Protein AF-A0A8T3YD99-F1 (afdb_monomer_lite)

Sequence (94 aa):
MPGHTRSRRRVACASKQQWPVVRKRYPDLLASFFGKARFHPKEYSSLTDTIIYRDTVMLFIWTAGPPLAVVIKSEDNAASYRNQFRFMWRHARK

Secondary structure (DSSP, 8-state):
---------------S-SHHHHHHH-HHHHHT------B--GGGTT--EEEEETTEEEEEETTSSSPEEEEEE-HHHHHHHHHHHHHHHHHSB-

pLDDT: mean 74.07, std 20.79, range [31.98, 96.25]

Radius of gyration: 19.12 Å; chains: 1; bounding box: 38×51×44 Å

Structure (mmCIF, N/CA/C/O backbone):
data_AF-A0A8T3YD99-F1
#
_entry.id   AF-A0A8T3YD99-F1
#
loop_
_atom_site.group_PDB
_atom_site.id
_atom_site.type_symbol
_atom_site.label_atom_id
_atom_site.label_alt_id
_atom_site.label_comp_id
_atom_site.label_asym_id
_atom_site.label_entity_id
_atom_site.label_seq_id
_atom_site.pdbx_PDB_ins_code
_atom_site.Cartn_x
_atom_site.Cartn_y
_atom_site.Cartn_z
_atom_site.occupancy
_atom_site.B_iso_or_equiv
_atom_site.auth_seq_id
_atom_site.auth_comp_id
_atom_site.auth_asym_id
_atom_site.auth_atom_id
_atom_site.pdbx_PDB_model_num
ATOM 1 N N . MET A 1 1 ? 22.230 32.485 -33.701 1.00 42.09 1 MET A N 1
ATOM 2 C CA . MET A 1 1 ? 21.204 31.596 -33.114 1.00 42.09 1 MET A CA 1
ATOM 3 C C . MET A 1 1 ? 21.724 30.156 -33.147 1.00 42.09 1 MET A C 1
ATOM 5 O O . MET A 1 1 ? 21.513 29.491 -34.154 1.00 42.09 1 MET A O 1
ATOM 9 N N . PRO A 1 2 ? 22.482 29.672 -32.145 1.00 40.00 2 PRO A N 1
ATOM 10 C CA . PRO A 1 2 ? 22.992 28.305 -32.165 1.00 40.00 2 PRO A CA 1
ATOM 11 C C . PRO A 1 2 ? 22.002 27.341 -31.499 1.00 40.00 2 PRO A C 1
ATOM 13 O O . PRO A 1 2 ? 21.560 27.553 -30.372 1.00 40.00 2 PRO A O 1
ATOM 16 N N . GLY A 1 3 ? 21.647 26.287 -32.235 1.00 43.41 3 GLY A N 1
ATOM 17 C CA . GLY A 1 3 ? 20.754 25.221 -31.799 1.00 43.41 3 GLY A CA 1
ATOM 18 C C . GLY A 1 3 ? 21.360 24.366 -30.687 1.00 43.41 3 GLY A C 1
ATOM 19 O O . GLY A 1 3 ? 22.490 23.892 -30.781 1.00 43.41 3 GLY A O 1
ATOM 20 N N . HIS A 1 4 ? 20.576 24.135 -29.636 1.00 41.53 4 HIS A N 1
ATOM 21 C CA . HIS A 1 4 ? 20.904 23.192 -28.575 1.00 41.53 4 HIS A CA 1
ATOM 22 C C . HIS A 1 4 ? 20.352 21.805 -28.907 1.00 41.53 4 HIS A C 1
ATOM 24 O O . HIS A 1 4 ? 19.222 21.454 -28.568 1.00 41.53 4 HIS A O 1
ATOM 30 N N . THR A 1 5 ? 21.182 20.977 -29.532 1.00 44.97 5 THR A N 1
ATOM 31 C CA . THR A 1 5 ? 20.962 19.535 -29.663 1.00 44.97 5 THR A CA 1
ATOM 32 C C . THR A 1 5 ? 21.168 18.882 -28.289 1.00 44.97 5 THR A C 1
ATOM 34 O O . THR A 1 5 ? 22.277 18.506 -27.908 1.00 44.97 5 THR A O 1
ATOM 37 N N . ARG A 1 6 ? 20.101 18.768 -27.485 1.00 41.72 6 ARG A N 1
ATOM 38 C CA . ARG A 1 6 ? 20.130 18.026 -26.210 1.00 41.72 6 ARG A CA 1
ATOM 39 C C . ARG A 1 6 ? 20.184 16.522 -26.490 1.00 41.72 6 ARG A C 1
ATOM 41 O O . ARG A 1 6 ? 19.168 15.852 -26.658 1.00 41.72 6 ARG A O 1
AT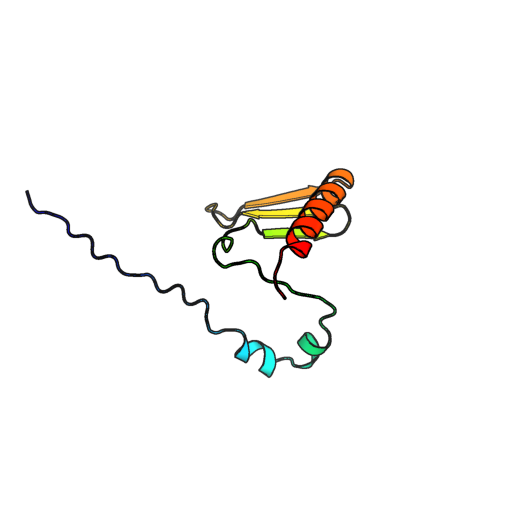OM 48 N N . SER A 1 7 ? 21.410 16.007 -26.525 1.00 39.78 7 SER A N 1
ATOM 49 C CA . SER A 1 7 ? 21.752 14.588 -26.431 1.00 39.78 7 SER A CA 1
ATOM 50 C C . SER A 1 7 ? 20.968 13.918 -25.293 1.00 39.78 7 SER A C 1
ATOM 52 O O . SER A 1 7 ? 21.163 14.217 -24.112 1.00 39.78 7 SER A O 1
ATOM 54 N N . ARG A 1 8 ? 20.049 13.014 -25.657 1.00 41.06 8 ARG A N 1
ATOM 55 C CA . ARG A 1 8 ? 19.344 12.125 -24.728 1.00 41.06 8 ARG A CA 1
ATOM 56 C C . ARG A 1 8 ? 20.341 11.109 -24.167 1.00 41.06 8 ARG A C 1
ATOM 58 O O . ARG A 1 8 ? 20.457 9.999 -24.684 1.00 41.06 8 ARG A O 1
ATOM 65 N N . ARG A 1 9 ? 21.040 11.454 -23.083 1.00 35.31 9 ARG A N 1
ATOM 66 C CA . ARG A 1 9 ? 21.684 10.435 -22.246 1.00 35.31 9 ARG A CA 1
ATOM 67 C C . ARG A 1 9 ? 20.575 9.634 -21.574 1.00 35.31 9 ARG A C 1
ATOM 69 O O . ARG A 1 9 ? 19.899 10.129 -20.677 1.00 35.31 9 ARG A O 1
ATOM 76 N N . ARG A 1 10 ? 20.359 8.405 -22.048 1.00 31.98 10 ARG A N 1
ATOM 77 C CA . ARG A 1 10 ? 19.570 7.405 -21.326 1.00 31.98 10 ARG A CA 1
ATOM 78 C C . ARG A 1 10 ? 20.236 7.217 -19.968 1.00 31.98 10 ARG A C 1
ATOM 80 O O . ARG A 1 10 ? 21.312 6.633 -19.888 1.00 31.98 10 ARG A O 1
ATOM 87 N N . VAL A 1 11 ? 19.607 7.723 -18.915 1.00 38.59 11 VAL A N 1
ATOM 88 C CA . VAL A 1 11 ? 19.919 7.292 -17.556 1.00 38.59 11 VAL A CA 1
ATOM 89 C C . VAL A 1 11 ? 19.472 5.839 -17.486 1.00 38.59 11 VAL A C 1
ATOM 91 O O . VAL A 1 11 ? 18.280 5.537 -17.448 1.00 38.59 11 VAL A O 1
ATOM 94 N N . ALA A 1 12 ? 20.433 4.926 -17.586 1.00 32.91 12 ALA A N 1
ATOM 95 C CA . ALA A 1 12 ? 20.207 3.524 -17.302 1.00 32.91 12 ALA A CA 1
ATOM 96 C C . ALA A 1 12 ? 19.846 3.422 -15.816 1.00 32.91 12 ALA A C 1
ATOM 98 O O . ALA A 1 12 ? 20.710 3.491 -14.947 1.00 32.91 12 ALA A O 1
ATOM 99 N N . CYS A 1 13 ? 18.549 3.315 -15.526 1.00 33.66 13 CYS A N 1
ATOM 100 C CA . CYS A 1 13 ? 18.057 2.927 -14.214 1.00 33.66 13 CYS A CA 1
ATOM 101 C C . CYS A 1 13 ? 18.589 1.514 -13.939 1.00 33.66 13 CYS A C 1
ATOM 103 O O . CYS A 1 13 ? 18.135 0.534 -14.536 1.00 33.66 13 CYS A O 1
ATOM 105 N N . ALA A 1 14 ? 19.624 1.424 -13.107 1.00 42.66 14 ALA A N 1
ATOM 106 C CA . ALA A 1 14 ? 20.243 0.180 -12.682 1.00 42.66 14 ALA A CA 1
ATOM 107 C C . ALA A 1 14 ? 19.302 -0.568 -11.719 1.00 42.66 14 ALA A C 1
ATOM 109 O O . ALA A 1 14 ? 19.536 -0.625 -10.521 1.00 42.66 14 ALA A O 1
ATOM 110 N N . SER A 1 15 ? 18.210 -1.137 -12.235 1.00 50.50 15 SER A N 1
ATOM 111 C CA . SER A 1 15 ? 17.242 -1.929 -11.458 1.00 50.50 15 SER A CA 1
ATOM 112 C C . SER A 1 15 ? 17.400 -3.440 -11.662 1.00 50.50 15 SER A C 1
ATOM 114 O O . SER A 1 15 ? 16.452 -4.208 -11.508 1.00 50.50 15 SER A O 1
ATOM 116 N N . LYS A 1 16 ? 18.602 -3.902 -12.027 1.00 43.38 16 LYS A N 1
ATOM 117 C CA . LYS A 1 16 ? 18.835 -5.299 -12.424 1.00 43.38 16 LYS A CA 1
ATOM 118 C C . LYS A 1 16 ? 19.919 -6.053 -11.656 1.00 43.38 16 LYS A C 1
ATOM 120 O O . LYS A 1 16 ? 20.372 -7.062 -12.161 1.00 43.38 16 LYS A O 1
ATOM 125 N N . GLN A 1 17 ? 20.322 -5.688 -10.440 1.00 47.47 17 GLN A N 1
ATOM 126 C CA . GLN A 1 17 ? 21.233 -6.576 -9.694 1.00 47.47 17 GLN A CA 1
ATOM 127 C C . GLN A 1 17 ? 21.241 -6.305 -8.186 1.00 47.47 17 GLN A C 1
ATOM 129 O O . GLN A 1 17 ? 22.121 -5.632 -7.672 1.00 47.47 17 GLN A O 1
ATOM 134 N N . GLN A 1 18 ? 20.287 -6.868 -7.443 1.00 45.88 18 GLN A N 1
ATOM 135 C CA . GLN A 1 18 ? 20.438 -6.974 -5.978 1.00 45.88 18 GLN A CA 1
ATOM 136 C C . GLN A 1 18 ? 19.860 -8.256 -5.361 1.00 45.88 1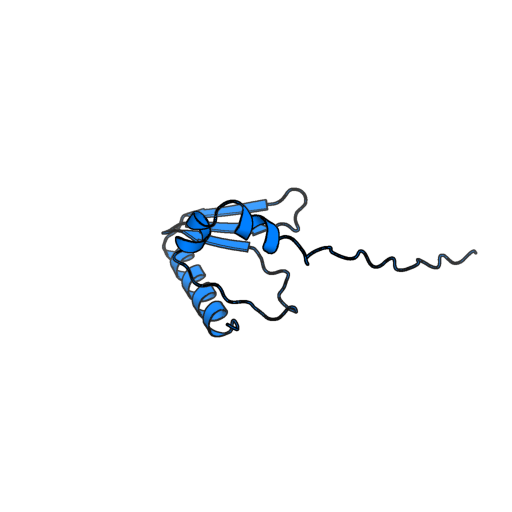8 GLN A C 1
ATOM 138 O O . GLN A 1 18 ? 20.155 -8.577 -4.215 1.00 45.88 18 GLN A O 1
ATOM 143 N N . TRP A 1 19 ? 19.149 -9.074 -6.140 1.00 43.69 19 TRP A N 1
ATOM 144 C CA . TRP A 1 19 ? 18.616 -10.364 -5.689 1.00 43.69 19 TRP A CA 1
ATOM 145 C C . TRP A 1 19 ? 19.655 -11.461 -5.356 1.00 43.69 19 TRP A C 1
ATOM 147 O O . TRP A 1 19 ? 19.396 -12.224 -4.423 1.00 43.69 19 TRP A O 1
ATOM 157 N N . PRO A 1 20 ? 20.826 -11.582 -6.024 1.00 41.78 20 PRO A N 1
ATOM 158 C CA . PRO A 1 20 ? 21.761 -12.663 -5.698 1.00 41.78 20 PRO A CA 1
ATOM 159 C C . PRO A 1 20 ? 22.536 -12.442 -4.388 1.00 41.78 20 PRO A C 1
ATOM 161 O O . PRO A 1 20 ? 22.992 -13.408 -3.782 1.00 41.78 20 PRO A O 1
ATOM 164 N N . VAL A 1 21 ? 22.665 -11.196 -3.919 1.00 54.06 21 VAL A N 1
ATOM 165 C CA . VAL A 1 21 ? 23.470 -10.866 -2.727 1.00 54.06 21 VAL A CA 1
ATOM 166 C C . VAL A 1 21 ? 22.714 -11.170 -1.430 1.00 54.06 21 VAL A C 1
ATOM 168 O O . VAL A 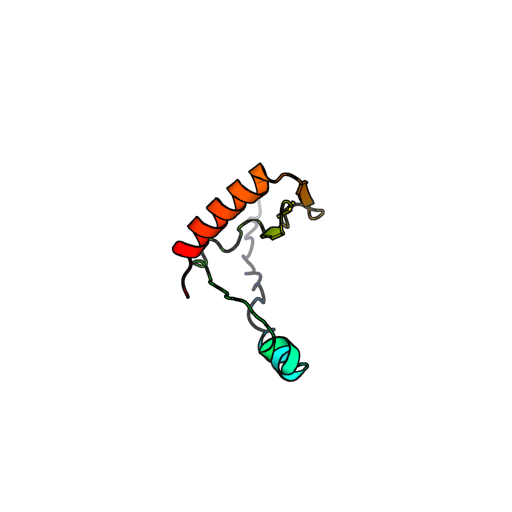1 21 ? 23.304 -11.676 -0.478 1.00 54.06 21 VAL A O 1
ATOM 171 N N . VAL A 1 22 ? 21.398 -10.937 -1.404 1.00 53.69 22 VAL A N 1
ATOM 172 C CA . VAL A 1 22 ? 20.554 -11.186 -0.220 1.00 53.69 22 VAL A CA 1
ATOM 173 C C . VAL A 1 22 ? 20.443 -12.685 0.080 1.00 53.69 22 VAL A C 1
ATOM 175 O O . VAL A 1 22 ? 20.580 -13.094 1.231 1.00 53.69 22 VAL A O 1
ATOM 178 N N . ARG A 1 23 ? 20.299 -13.523 -0.959 1.00 50.97 23 ARG A N 1
ATOM 179 C CA . ARG A 1 23 ? 20.200 -14.989 -0.821 1.00 50.97 23 ARG A CA 1
ATOM 180 C C . ARG A 1 23 ? 21.404 -15.632 -0.139 1.00 50.97 23 ARG A C 1
ATOM 182 O O . ARG A 1 23 ? 21.242 -16.630 0.550 1.00 50.97 23 ARG A O 1
ATOM 189 N N . LYS A 1 24 ? 22.603 -15.084 -0.343 1.00 58.34 24 LYS A N 1
ATOM 190 C CA . LYS A 1 24 ? 23.847 -15.693 0.144 1.00 58.34 24 LYS A CA 1
ATOM 191 C C . LYS A 1 24 ? 24.149 -15.350 1.606 1.00 58.34 24 LYS A C 1
ATOM 193 O O . LYS A 1 24 ? 24.968 -16.026 2.215 1.00 58.34 24 LYS A O 1
ATOM 198 N N . ARG A 1 25 ? 23.528 -14.295 2.153 1.00 60.62 25 ARG A N 1
ATOM 199 C CA . ARG A 1 25 ? 23.895 -13.735 3.463 1.00 60.62 25 ARG A CA 1
ATOM 200 C C . ARG A 1 25 ? 22.993 -14.189 4.612 1.00 60.62 25 ARG A C 1
ATOM 202 O O . ARG A 1 25 ? 23.492 -14.277 5.723 1.00 60.62 25 ARG A O 1
ATOM 209 N N . TYR A 1 26 ? 21.725 -14.522 4.345 1.00 63.41 26 TYR A N 1
ATOM 210 C CA . TYR A 1 26 ? 20.788 -15.052 5.348 1.00 63.41 26 TYR A CA 1
ATOM 211 C C . TYR A 1 26 ? 19.780 -16.028 4.707 1.00 63.41 26 TYR A C 1
ATOM 213 O O . TYR A 1 26 ? 18.656 -15.629 4.387 1.00 63.41 26 TYR A O 1
ATOM 221 N N . PRO A 1 27 ? 20.165 -17.294 4.465 1.00 62.62 27 PRO A N 1
ATOM 222 C CA . PRO A 1 27 ? 19.283 -18.280 3.832 1.00 62.62 27 PRO A CA 1
ATOM 223 C C . PRO A 1 27 ? 18.001 -18.531 4.648 1.00 62.62 27 PRO A C 1
ATOM 225 O O . PRO A 1 27 ? 16.922 -18.684 4.073 1.00 62.62 27 PRO A O 1
ATOM 228 N N . ASP A 1 28 ? 18.096 -18.457 5.976 1.00 65.38 28 ASP A N 1
ATOM 229 C CA . ASP A 1 28 ? 17.006 -18.782 6.907 1.00 65.38 28 ASP A CA 1
ATOM 230 C C . ASP A 1 28 ? 15.888 -17.724 6.917 1.00 65.38 28 ASP A C 1
ATOM 232 O O . ASP A 1 28 ? 14.706 -18.042 7.066 1.00 65.38 28 ASP A O 1
ATOM 236 N N . LEU A 1 29 ? 16.233 -16.453 6.682 1.00 63.38 29 LEU A N 1
ATOM 237 C CA . LEU A 1 29 ? 15.271 -15.343 6.614 1.00 63.38 29 LEU A CA 1
ATOM 238 C C . LEU A 1 29 ? 14.388 -15.404 5.359 1.00 63.38 29 LEU A C 1
ATOM 240 O O . LEU A 1 29 ? 13.238 -14.975 5.384 1.00 63.38 29 LEU A O 1
ATOM 244 N N . LEU A 1 30 ? 14.907 -15.949 4.255 1.00 58.94 30 LEU A N 1
ATOM 245 C CA . LEU A 1 30 ? 14.132 -16.138 3.024 1.00 58.94 30 LEU A CA 1
ATOM 246 C C . LEU A 1 30 ? 13.357 -17.456 3.032 1.00 58.94 30 LEU A C 1
ATOM 248 O O . LEU A 1 30 ? 12.261 -17.507 2.480 1.00 58.94 30 LEU A O 1
ATOM 252 N N . ALA A 1 31 ? 13.892 -18.496 3.679 1.00 61.88 31 ALA A N 1
ATOM 253 C CA . ALA A 1 31 ? 13.172 -19.748 3.903 1.00 61.88 31 ALA A CA 1
ATOM 254 C C . ALA A 1 31 ? 11.940 -19.560 4.810 1.00 61.88 31 ALA A C 1
ATOM 256 O O . ALA A 1 31 ? 10.948 -20.266 4.653 1.00 61.88 31 ALA A O 1
ATOM 257 N N . SER A 1 32 ? 11.979 -18.580 5.719 1.00 65.31 32 SER A N 1
ATOM 258 C CA . SER A 1 32 ? 10.891 -18.256 6.652 1.00 65.31 32 SER A CA 1
ATOM 259 C C . SER A 1 32 ? 9.892 -17.211 6.138 1.00 65.31 32 SER A C 1
ATOM 261 O O . SER A 1 32 ? 8.919 -16.911 6.835 1.00 65.31 32 SER A O 1
ATOM 263 N N . PHE A 1 33 ? 10.071 -16.662 4.929 1.00 66.19 33 PHE A N 1
ATOM 264 C CA . PHE A 1 33 ? 9.127 -15.689 4.376 1.00 66.19 33 PHE A CA 1
ATOM 265 C C . PHE A 1 33 ? 7.781 -16.352 4.045 1.00 66.19 33 PHE A C 1
ATOM 267 O O . PHE A 1 33 ? 7.578 -16.928 2.976 1.00 66.19 33 PHE A O 1
ATOM 274 N N . PHE A 1 34 ? 6.826 -16.231 4.965 1.00 75.25 34 PHE A N 1
ATOM 275 C CA . PHE A 1 34 ? 5.443 -16.653 4.765 1.00 75.25 34 PHE A CA 1
ATOM 276 C C . PHE A 1 34 ? 4.665 -15.570 4.008 1.00 75.25 34 PHE A C 1
ATOM 278 O O . PHE A 1 34 ? 3.965 -14.742 4.589 1.00 75.25 34 PHE A O 1
ATOM 285 N N . GLY A 1 35 ? 4.789 -15.564 2.680 1.00 83.25 35 GLY A N 1
ATOM 286 C CA . GLY A 1 35 ? 4.079 -14.611 1.832 1.00 83.25 35 GLY A CA 1
ATOM 287 C C . GLY A 1 35 ? 3.969 -15.053 0.377 1.00 83.25 35 GLY A C 1
ATOM 288 O O . GLY A 1 35 ? 4.647 -15.970 -0.080 1.00 83.25 35 GLY A O 1
ATOM 289 N N . LYS A 1 36 ? 3.086 -14.389 -0.371 1.00 86.44 36 LYS A N 1
ATOM 290 C CA . LYS A 1 36 ? 2.982 -14.527 -1.829 1.00 86.44 36 LYS A CA 1
ATOM 291 C C . LYS A 1 36 ? 3.336 -13.187 -2.458 1.00 86.44 36 LYS A C 1
ATOM 293 O O . LYS A 1 36 ? 2.903 -12.153 -1.960 1.00 86.44 36 LYS A O 1
ATOM 298 N N . ALA A 1 37 ? 4.062 -13.219 -3.568 1.00 86.56 37 ALA A N 1
ATOM 299 C CA . ALA A 1 37 ? 4.320 -12.053 -4.406 1.00 86.56 37 ALA A CA 1
ATOM 300 C C . ALA A 1 37 ? 3.687 -12.267 -5.787 1.00 86.56 37 ALA A C 1
ATOM 302 O O . ALA A 1 37 ? 3.593 -13.400 -6.261 1.00 86.56 37 ALA A O 1
ATOM 303 N N . ARG A 1 38 ? 3.223 -11.181 -6.404 1.00 88.19 38 ARG A N 1
ATOM 304 C CA . ARG A 1 38 ? 2.762 -11.132 -7.794 1.00 88.19 38 ARG A CA 1
ATOM 305 C C . ARG A 1 38 ? 3.238 -9.830 -8.411 1.00 88.19 38 ARG A C 1
ATOM 307 O O . ARG A 1 38 ? 3.373 -8.833 -7.704 1.00 88.19 38 ARG A O 1
ATOM 314 N N . PHE A 1 39 ? 3.460 -9.842 -9.718 1.00 87.19 39 PHE A N 1
ATOM 315 C CA . PHE A 1 39 ? 4.000 -8.694 -10.434 1.00 87.19 39 PHE A CA 1
ATOM 316 C C . PHE A 1 39 ? 3.011 -8.200 -11.488 1.00 87.19 39 PHE A C 1
ATOM 318 O O . PHE A 1 39 ? 2.393 -8.980 -12.220 1.00 87.19 39 PHE A O 1
ATOM 325 N N . HIS A 1 40 ? 2.861 -6.881 -11.563 1.00 84.44 40 HIS A N 1
ATOM 326 C CA . HIS A 1 40 ? 2.097 -6.224 -12.616 1.00 84.44 40 HIS A CA 1
ATOM 327 C C . HIS A 1 40 ? 2.961 -6.007 -13.872 1.00 84.44 40 HIS A C 1
ATOM 329 O O . HIS A 1 40 ? 4.194 -6.018 -13.786 1.00 84.44 40 HIS A O 1
ATOM 335 N N . PRO A 1 41 ? 2.340 -5.821 -15.054 1.00 85.31 41 PRO A N 1
ATOM 336 C CA . PRO A 1 41 ? 3.046 -5.397 -16.260 1.00 85.31 41 PRO A CA 1
ATOM 337 C C . PRO A 1 41 ? 3.883 -4.137 -16.017 1.00 85.31 41 PRO A C 1
ATOM 339 O O . PRO A 1 41 ? 3.510 -3.273 -15.224 1.00 85.31 41 PRO A O 1
ATOM 342 N N . LYS A 1 42 ? 5.005 -4.012 -16.735 1.00 81.38 42 LYS A N 1
ATOM 343 C CA . LYS A 1 42 ? 5.958 -2.901 -16.560 1.00 81.38 42 LYS A CA 1
ATOM 344 C C . LYS A 1 42 ? 5.350 -1.520 -16.805 1.00 81.38 42 LYS A C 1
ATOM 346 O O . LYS A 1 42 ? 5.878 -0.546 -16.292 1.00 81.38 42 LYS A O 1
ATOM 351 N N . GLU A 1 43 ? 4.260 -1.440 -17.559 1.00 81.56 43 GLU A N 1
ATOM 352 C CA . GLU A 1 43 ? 3.513 -0.200 -17.805 1.00 81.56 43 GLU A CA 1
ATOM 353 C C . GLU A 1 43 ? 2.979 0.436 -16.510 1.00 81.56 43 GLU A C 1
ATOM 355 O O . GLU A 1 43 ? 2.839 1.651 -16.440 1.00 81.56 43 GLU A O 1
ATOM 360 N N . TYR A 1 44 ? 2.761 -0.364 -15.461 1.00 76.88 44 TYR A N 1
ATOM 361 C CA . TYR A 1 44 ? 2.299 0.091 -14.147 1.00 76.88 44 TYR A CA 1
ATOM 362 C C . TYR A 1 44 ? 3.431 0.151 -13.109 1.00 76.88 44 TYR A C 1
ATOM 364 O O . TYR A 1 44 ? 3.190 0.001 -11.913 1.00 76.88 44 TYR A O 1
ATOM 372 N N . SER A 1 45 ? 4.684 0.349 -13.534 1.00 66.62 45 SER A N 1
ATOM 373 C CA . SER A 1 45 ? 5.846 0.322 -12.631 1.00 66.62 45 SER A CA 1
ATOM 374 C C . SER A 1 45 ? 5.910 1.473 -11.620 1.00 66.62 45 SER A C 1
ATOM 376 O O . SER A 1 45 ? 6.790 1.460 -10.767 1.00 66.62 45 SER A O 1
ATOM 378 N N . SER A 1 46 ? 5.036 2.477 -11.725 1.00 65.94 46 SER A N 1
ATOM 379 C CA . SER A 1 46 ? 5.029 3.672 -10.869 1.00 65.94 46 SER A CA 1
ATOM 380 C C . SER A 1 46 ? 3.710 3.849 -10.109 1.00 65.94 46 SER A C 1
ATOM 382 O O . SER A 1 46 ? 3.181 4.958 -10.031 1.00 65.94 46 SER A O 1
ATOM 384 N N . LEU A 1 47 ? 3.136 2.758 -9.604 1.00 72.06 47 LEU A N 1
ATOM 385 C CA . LEU A 1 47 ? 2.006 2.845 -8.680 1.00 72.06 47 LEU A CA 1
ATOM 386 C C . LEU A 1 47 ? 2.468 3.373 -7.317 1.00 72.06 47 LEU A C 1
ATOM 388 O O . LEU A 1 47 ? 3.619 3.201 -6.926 1.00 72.06 47 LEU A O 1
ATOM 392 N N . THR A 1 48 ? 1.556 4.026 -6.601 1.00 83.62 48 THR A N 1
ATOM 393 C CA . THR A 1 48 ? 1.785 4.449 -5.218 1.00 83.62 48 THR A CA 1
ATOM 394 C C . THR A 1 48 ? 1.960 3.226 -4.326 1.00 83.62 48 THR A C 1
ATOM 396 O O . THR A 1 48 ? 1.138 2.304 -4.347 1.00 83.62 48 THR A O 1
ATOM 399 N N . ASP A 1 49 ? 3.001 3.242 -3.503 1.00 88.56 49 ASP A N 1
ATOM 400 C CA . ASP A 1 49 ? 3.278 2.157 -2.573 1.00 88.56 49 ASP A CA 1
ATOM 401 C C . ASP A 1 49 ? 2.246 2.191 -1.446 1.00 88.56 49 ASP A C 1
ATOM 403 O O . ASP A 1 49 ? 2.185 3.132 -0.656 1.00 88.56 49 ASP A O 1
ATOM 407 N N . THR A 1 50 ? 1.403 1.163 -1.395 1.00 91.94 50 THR A N 1
ATOM 408 C CA . THR A 1 50 ? 0.311 1.055 -0.425 1.00 91.94 50 THR A CA 1
ATOM 409 C C . THR A 1 50 ? 0.568 -0.120 0.504 1.00 91.94 50 THR A C 1
ATOM 411 O O . THR A 1 50 ? 0.643 -1.267 0.062 1.00 91.94 50 THR A O 1
ATOM 414 N N . ILE A 1 51 ? 0.663 0.153 1.802 1.00 92.44 51 ILE A N 1
ATOM 415 C CA . ILE A 1 51 ? 0.805 -0.857 2.849 1.00 92.44 51 ILE A CA 1
ATOM 416 C C . ILE A 1 51 ? -0.479 -0.867 3.668 1.00 92.44 51 ILE A C 1
ATOM 418 O O . ILE A 1 51 ? -0.915 0.167 4.168 1.00 92.44 51 ILE A O 1
ATOM 422 N N . ILE A 1 52 ? -1.088 -2.041 3.812 1.00 94.25 52 ILE A N 1
ATOM 423 C CA . ILE A 1 52 ? -2.311 -2.210 4.594 1.00 94.25 52 ILE A CA 1
ATOM 424 C C . ILE A 1 52 ? -2.004 -3.145 5.756 1.00 94.25 52 ILE A C 1
ATOM 426 O O . ILE A 1 52 ? -1.672 -4.312 5.546 1.00 94.25 52 ILE A O 1
ATOM 430 N N . TYR A 1 53 ? -2.140 -2.644 6.980 1.00 93.88 53 TYR A N 1
ATOM 431 C CA . TYR A 1 53 ? -1.923 -3.415 8.196 1.00 93.88 53 TYR A CA 1
ATOM 432 C C . TYR A 1 53 ? -3.067 -3.176 9.174 1.00 93.88 53 TYR A C 1
ATOM 434 O O . TYR A 1 53 ? -3.253 -2.064 9.660 1.00 93.88 53 TYR A O 1
ATOM 442 N N . ARG A 1 54 ? -3.834 -4.233 9.476 1.00 93.50 54 ARG A N 1
ATOM 443 C CA . ARG A 1 54 ? -5.060 -4.137 10.289 1.00 93.50 54 ARG A CA 1
ATOM 444 C C . ARG A 1 54 ? -5.949 -2.990 9.773 1.00 93.50 54 ARG A C 1
ATOM 446 O O . ARG A 1 54 ? -6.245 -2.966 8.583 1.00 93.50 54 ARG A O 1
ATOM 453 N N . ASP A 1 55 ? -6.382 -2.091 10.634 1.00 96.06 55 ASP A N 1
ATOM 454 C CA . ASP A 1 55 ? -7.206 -0.904 10.389 1.00 96.06 55 ASP A CA 1
ATOM 455 C C . ASP A 1 55 ? -6.413 0.314 9.872 1.00 96.06 55 ASP A C 1
ATOM 457 O O . ASP A 1 55 ? -6.958 1.408 9.735 1.00 96.06 55 ASP A O 1
ATOM 461 N N . THR A 1 56 ? -5.120 0.144 9.587 1.00 95.31 56 THR A N 1
ATOM 462 C CA . THR A 1 56 ? -4.235 1.220 9.141 1.00 95.31 56 THR A CA 1
ATOM 463 C C . THR A 1 56 ? -3.824 1.032 7.682 1.00 95.31 56 THR A C 1
ATOM 465 O O . THR A 1 56 ? -3.372 -0.041 7.271 1.00 95.31 56 THR A O 1
ATOM 468 N N . VAL A 1 57 ? -3.939 2.104 6.901 1.00 95.56 57 VAL A N 1
ATOM 469 C CA . VAL A 1 57 ? -3.434 2.202 5.528 1.00 95.56 57 VAL A CA 1
ATOM 470 C C . VAL A 1 57 ? -2.318 3.233 5.490 1.00 95.56 57 VAL A C 1
ATOM 472 O O . VAL A 1 57 ? -2.466 4.338 6.008 1.00 95.56 57 VAL A O 1
ATOM 475 N N . MET A 1 58 ? -1.204 2.877 4.863 1.00 93.38 58 MET A N 1
ATOM 476 C CA . MET A 1 58 ? -0.071 3.760 4.650 1.00 93.38 58 MET A CA 1
ATOM 477 C C . MET A 1 58 ? 0.198 3.886 3.156 1.00 93.38 58 MET A C 1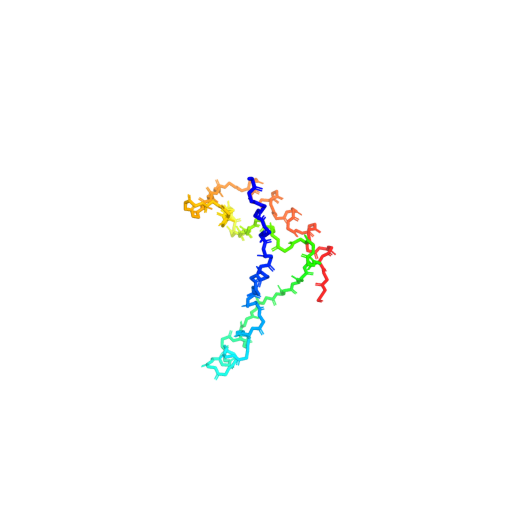
ATOM 479 O O . MET A 1 58 ? 0.413 2.885 2.474 1.00 93.38 58 MET A O 1
ATOM 483 N N . LEU A 1 59 ? 0.175 5.116 2.658 1.00 92.31 59 LEU A N 1
ATOM 484 C CA . LEU A 1 59 ? 0.486 5.453 1.276 1.00 92.31 59 LEU A CA 1
ATOM 485 C C . LEU A 1 59 ? 1.832 6.165 1.245 1.00 92.31 59 LEU A C 1
ATOM 487 O O . LEU A 1 59 ? 2.002 7.192 1.902 1.00 92.31 59 LEU A O 1
ATOM 491 N N . PHE A 1 60 ? 2.768 5.634 0.471 1.00 89.12 60 PHE A N 1
ATOM 492 C CA . PHE A 1 60 ? 4.067 6.238 0.227 1.00 89.12 60 PHE A CA 1
ATOM 493 C C . PHE A 1 60 ? 4.106 6.841 -1.172 1.00 89.12 60 PHE A C 1
ATOM 495 O O . PHE A 1 60 ? 3.977 6.154 -2.188 1.00 89.12 60 PHE A O 1
ATOM 502 N N . ILE A 1 61 ? 4.316 8.151 -1.214 1.00 87.88 61 ILE A N 1
ATOM 503 C CA . ILE A 1 61 ? 4.449 8.933 -2.435 1.00 87.88 61 ILE A CA 1
ATOM 504 C C . ILE A 1 61 ? 5.917 9.339 -2.559 1.00 87.88 61 ILE A C 1
ATOM 506 O O . ILE A 1 61 ? 6.363 10.347 -2.010 1.00 87.88 61 ILE A O 1
ATOM 510 N N . TRP A 1 62 ? 6.670 8.534 -3.306 1.00 82.56 62 TRP A N 1
ATOM 511 C CA . TRP A 1 62 ? 8.097 8.753 -3.566 1.00 82.56 62 TRP A CA 1
ATOM 512 C C . TRP A 1 62 ? 8.383 9.877 -4.564 1.00 82.56 62 TRP A C 1
ATOM 514 O O . TRP A 1 62 ? 9.512 10.344 -4.660 1.00 82.56 62 TRP A O 1
ATOM 524 N N . THR A 1 63 ? 7.380 10.294 -5.339 1.00 78.62 63 THR A N 1
ATOM 525 C CA . THR A 1 63 ? 7.518 11.340 -6.363 1.00 78.62 63 THR A CA 1
ATOM 526 C C . THR A 1 63 ? 7.511 12.751 -5.783 1.00 78.62 63 THR A C 1
ATOM 528 O O . THR A 1 63 ? 7.864 13.695 -6.486 1.00 78.62 63 THR A O 1
ATOM 531 N N . ALA A 1 64 ? 7.100 12.911 -4.525 1.00 72.81 64 ALA A N 1
ATOM 532 C CA . ALA A 1 64 ? 7.241 14.168 -3.812 1.00 72.81 64 ALA A CA 1
ATOM 533 C C . ALA A 1 64 ? 8.700 14.332 -3.353 1.00 72.81 64 ALA A C 1
ATOM 535 O O . ALA A 1 64 ? 9.332 13.381 -2.894 1.00 72.81 64 ALA A O 1
ATOM 536 N N . GLY A 1 65 ? 9.246 15.539 -3.488 1.00 73.75 65 GLY A N 1
ATOM 537 C CA . GLY A 1 65 ? 10.470 15.935 -2.800 1.00 73.75 65 GLY A CA 1
ATOM 538 C C . GLY A 1 65 ? 10.087 16.888 -1.674 1.00 73.75 65 GLY A C 1
ATOM 539 O O . GLY A 1 65 ? 9.718 18.017 -1.993 1.00 73.75 65 GLY A O 1
ATOM 540 N N . PRO A 1 66 ? 10.131 16.502 -0.387 1.00 85.56 66 PRO A N 1
ATOM 541 C CA . PRO A 1 66 ? 10.532 15.215 0.203 1.00 85.56 66 PRO A CA 1
ATOM 542 C C . PRO A 1 66 ? 9.479 14.093 0.051 1.00 85.56 66 PRO A C 1
ATOM 544 O O . PRO A 1 66 ? 8.314 14.400 -0.214 1.00 85.56 66 PRO A O 1
ATOM 547 N N . PRO A 1 67 ? 9.851 12.807 0.255 1.00 86.50 67 PRO A N 1
ATOM 548 C CA . PRO A 1 67 ? 8.904 11.694 0.220 1.00 86.50 67 PRO A CA 1
ATOM 549 C C . PRO A 1 67 ? 7.763 11.924 1.206 1.00 86.50 67 PRO A C 1
ATOM 551 O O . PRO A 1 67 ? 7.997 12.220 2.380 1.00 86.50 67 PRO A O 1
ATOM 554 N N . LEU A 1 68 ? 6.530 11.768 0.732 1.00 89.44 68 LEU A N 1
ATOM 555 C CA . LEU A 1 68 ? 5.343 11.964 1.551 1.00 89.44 68 LEU A CA 1
ATOM 556 C C . LEU A 1 68 ? 4.764 10.609 1.944 1.00 89.44 68 LEU A C 1
ATOM 558 O O . LEU A 1 68 ? 4.468 9.777 1.086 1.00 89.44 68 LEU A O 1
ATOM 562 N N . ALA A 1 69 ? 4.576 10.410 3.244 1.00 90.75 69 ALA A N 1
ATOM 563 C CA . ALA A 1 69 ? 3.838 9.281 3.783 1.00 90.75 69 ALA A CA 1
ATOM 564 C C . ALA A 1 69 ? 2.503 9.772 4.348 1.00 90.75 69 ALA A C 1
ATOM 566 O O . ALA A 1 69 ? 2.475 10.653 5.207 1.00 90.75 69 ALA A O 1
ATOM 567 N N . VAL A 1 70 ? 1.403 9.186 3.884 1.00 92.44 70 VAL A N 1
ATOM 568 C CA . VAL A 1 70 ? 0.062 9.441 4.418 1.00 92.44 70 VAL A CA 1
ATOM 569 C C . VAL A 1 70 ? -0.374 8.212 5.198 1.00 92.44 70 VAL A C 1
ATOM 571 O O . VAL A 1 70 ? -0.433 7.115 4.645 1.00 92.44 70 VAL A O 1
ATOM 574 N N . VAL A 1 71 ? -0.671 8.393 6.485 1.00 94.81 71 VAL A N 1
ATOM 575 C CA . VAL A 1 71 ? -1.163 7.327 7.364 1.00 94.81 71 VAL A CA 1
ATOM 576 C C . VAL A 1 71 ? -2.629 7.587 7.671 1.00 94.81 71 VAL A C 1
ATOM 578 O O . VAL A 1 71 ? -2.980 8.610 8.252 1.00 94.81 71 VAL A O 1
ATOM 581 N N . ILE A 1 72 ? -3.478 6.638 7.297 1.00 94.38 72 ILE A N 1
ATOM 582 C CA . ILE A 1 72 ? -4.921 6.682 7.508 1.00 94.38 72 ILE A CA 1
ATOM 583 C C . ILE A 1 72 ? -5.270 5.562 8.486 1.00 94.38 72 ILE A C 1
ATOM 585 O O . ILE A 1 72 ? -5.093 4.386 8.172 1.00 94.38 72 ILE A O 1
ATOM 589 N N . LYS A 1 73 ? -5.756 5.923 9.677 1.00 96.25 73 LYS A N 1
ATOM 590 C CA . LYS A 1 73 ? -6.247 4.976 10.689 1.00 96.25 73 LYS A CA 1
ATOM 591 C C . LYS A 1 73 ? -7.767 4.966 10.653 1.00 96.25 73 LYS A C 1
ATOM 593 O O . LYS A 1 73 ? -8.399 5.899 11.137 1.00 96.25 73 LYS A O 1
ATOM 598 N N . SER A 1 74 ? -8.343 3.968 9.999 1.00 94.75 74 SER A N 1
ATOM 599 C CA . SER A 1 74 ? -9.788 3.823 9.855 1.00 94.75 74 SER A CA 1
ATOM 600 C C . SER A 1 74 ? -10.091 2.441 9.294 1.00 94.75 74 SER A C 1
ATOM 602 O O . SER A 1 74 ? -9.585 2.066 8.233 1.00 94.75 74 SER A O 1
ATOM 604 N N . GLU A 1 75 ? -10.947 1.701 9.994 1.00 95.19 75 GLU A N 1
ATOM 605 C CA . GLU A 1 75 ? -11.343 0.351 9.602 1.00 95.19 75 GLU A CA 1
ATOM 606 C C . GLU A 1 75 ? -12.024 0.323 8.226 1.00 95.19 75 GLU A C 1
ATOM 608 O O . GLU A 1 75 ? -11.641 -0.483 7.374 1.00 95.19 75 GLU A O 1
ATOM 613 N N . ASP A 1 76 ? -12.946 1.254 7.967 1.00 95.44 76 ASP A N 1
ATOM 614 C CA . ASP A 1 76 ? -13.663 1.362 6.690 1.00 95.44 76 ASP A CA 1
ATOM 615 C C . ASP A 1 76 ? -12.713 1.632 5.521 1.00 95.44 76 ASP A C 1
ATOM 617 O O . ASP A 1 76 ? -12.785 0.987 4.467 1.00 95.44 76 ASP A O 1
ATOM 621 N N . ASN A 1 77 ? -11.758 2.546 5.719 1.00 94.12 77 ASN A N 1
ATOM 622 C CA . ASN A 1 77 ? -10.738 2.825 4.715 1.00 94.12 77 ASN A CA 1
ATOM 623 C C . ASN A 1 77 ? -9.855 1.595 4.491 1.00 94.12 77 ASN A C 1
ATOM 625 O O . ASN A 1 77 ? -9.646 1.190 3.348 1.00 94.12 77 ASN A O 1
ATOM 629 N N . ALA A 1 78 ? -9.392 0.937 5.555 1.00 94.56 78 ALA A N 1
ATOM 630 C CA . ALA A 1 78 ? -8.611 -0.287 5.428 1.00 94.56 78 ALA A CA 1
ATOM 631 C C . ALA A 1 78 ? -9.373 -1.390 4.677 1.00 94.56 78 ALA A C 1
ATOM 633 O O . ALA A 1 78 ? -8.790 -2.066 3.826 1.00 94.56 78 ALA A O 1
ATOM 634 N N . ALA A 1 79 ? -10.674 -1.558 4.923 1.00 96.12 79 ALA A N 1
ATOM 635 C CA . ALA A 1 79 ? -11.513 -2.503 4.192 1.00 96.12 79 ALA A CA 1
ATOM 636 C C . ALA A 1 79 ? -11.618 -2.150 2.697 1.00 96.12 79 ALA A C 1
ATOM 638 O O . ALA A 1 79 ? -11.429 -3.022 1.842 1.00 96.12 79 ALA A O 1
ATOM 639 N N . 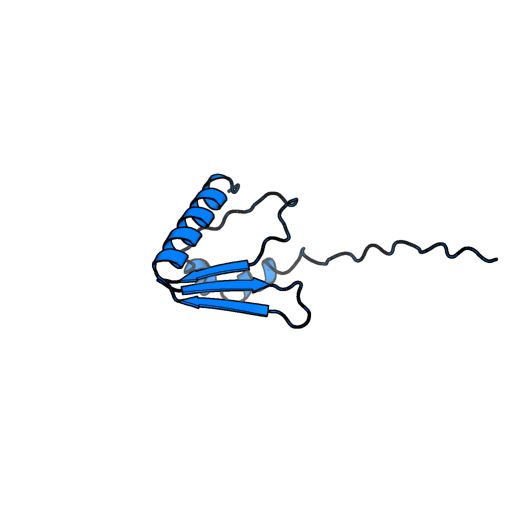SER A 1 80 ? -11.836 -0.874 2.374 1.00 95.94 80 SER A N 1
ATOM 640 C CA . SER A 1 80 ? -11.892 -0.383 0.993 1.00 95.94 80 SER A CA 1
ATOM 641 C C . SER A 1 80 ? -10.571 -0.611 0.241 1.00 95.94 80 SER A C 1
ATOM 643 O O . SER A 1 80 ? -10.553 -1.233 -0.827 1.00 95.94 80 SER A O 1
ATOM 645 N N . TYR A 1 81 ? -9.435 -0.242 0.841 1.00 95.25 81 TYR A N 1
ATOM 646 C CA . TYR A 1 81 ? -8.110 -0.468 0.254 1.00 95.25 81 TYR A CA 1
ATOM 647 C C . TYR A 1 81 ? -7.768 -1.960 0.128 1.00 95.25 81 TYR A C 1
ATOM 649 O O . TYR A 1 81 ? -7.155 -2.369 -0.860 1.00 95.25 81 TYR A O 1
ATOM 657 N N . ARG A 1 82 ? -8.210 -2.825 1.056 1.00 94.88 82 ARG A N 1
ATOM 658 C CA . ARG A 1 82 ? -8.069 -4.287 0.894 1.00 94.88 82 ARG A CA 1
ATOM 659 C C . ARG A 1 82 ? -8.831 -4.791 -0.324 1.00 94.88 82 ARG A C 1
ATOM 661 O O . ARG A 1 82 ? -8.328 -5.666 -1.028 1.00 94.88 82 ARG A O 1
ATOM 668 N N . ASN A 1 83 ? -10.025 -4.265 -0.588 1.00 95.69 83 ASN A N 1
ATOM 669 C CA . ASN A 1 83 ? -10.796 -4.631 -1.775 1.00 95.69 83 ASN A CA 1
ATOM 670 C C . ASN A 1 83 ? -10.094 -4.171 -3.060 1.00 95.69 83 ASN A C 1
ATOM 672 O O . ASN A 1 83 ? -9.992 -4.959 -4.005 1.00 95.69 83 ASN A O 1
ATOM 676 N N . GLN A 1 84 ? -9.520 -2.964 -3.065 1.00 93.38 84 GLN A N 1
ATOM 677 C CA . GLN A 1 84 ? -8.675 -2.481 -4.161 1.00 93.38 84 GLN A CA 1
ATOM 678 C C . GLN A 1 84 ? -7.456 -3.395 -4.377 1.00 93.38 84 GLN A C 1
ATOM 680 O O . GLN A 1 84 ? -7.219 -3.854 -5.496 1.00 93.38 84 GLN A O 1
ATOM 685 N N . PHE A 1 85 ? -6.733 -3.750 -3.310 1.00 93.06 85 PHE A N 1
ATOM 686 C CA . PHE A 1 85 ? -5.619 -4.698 -3.374 1.00 93.06 85 PHE A CA 1
ATOM 687 C C . PHE A 1 85 ? -6.058 -6.055 -3.932 1.00 93.06 85 PHE A C 1
ATOM 689 O O . PHE A 1 85 ? -5.409 -6.582 -4.827 1.00 93.06 85 PHE A O 1
ATOM 696 N N . ARG A 1 86 ? -7.185 -6.616 -3.475 1.00 93.25 86 ARG A N 1
ATOM 697 C CA . ARG A 1 86 ? -7.728 -7.886 -3.994 1.00 93.25 86 ARG A CA 1
ATOM 698 C C . ARG A 1 86 ? -8.071 -7.803 -5.480 1.00 93.25 86 ARG A C 1
ATOM 700 O O . ARG A 1 86 ? -7.876 -8.778 -6.207 1.00 93.25 86 ARG A O 1
ATOM 707 N N . PHE A 1 87 ? -8.592 -6.671 -5.946 1.00 92.56 87 PHE A N 1
ATOM 708 C CA . PHE A 1 87 ? -8.829 -6.444 -7.368 1.00 92.56 87 PHE A CA 1
ATOM 709 C C . PHE A 1 87 ? -7.515 -6.448 -8.157 1.00 92.56 87 PHE A C 1
ATOM 711 O O . PHE A 1 87 ? -7.395 -7.224 -9.105 1.00 92.56 87 PHE A O 1
ATOM 718 N N . MET A 1 88 ? -6.511 -5.680 -7.723 1.00 90.25 88 MET A N 1
ATOM 719 C CA . MET A 1 88 ? -5.187 -5.657 -8.359 1.00 90.25 88 MET A CA 1
ATOM 720 C C . MET A 1 88 ? -4.531 -7.044 -8.337 1.00 90.25 88 MET A C 1
ATOM 722 O O . MET A 1 88 ? -4.086 -7.545 -9.365 1.00 90.25 88 MET A O 1
ATOM 726 N N . TRP A 1 89 ? -4.585 -7.732 -7.198 1.00 91.50 89 TRP A N 1
ATOM 727 C CA . TRP A 1 89 ? -4.016 -9.062 -6.997 1.00 91.50 89 TRP A CA 1
ATOM 728 C C . TRP A 1 89 ? -4.562 -10.108 -7.972 1.00 91.50 89 TRP A C 1
ATOM 730 O O . TRP A 1 89 ? -3.810 -10.964 -8.440 1.00 91.50 89 TRP A O 1
ATOM 740 N N . ARG A 1 90 ? -5.860 -10.043 -8.303 1.00 91.50 90 ARG A N 1
ATOM 741 C CA . ARG A 1 90 ? -6.492 -10.932 -9.295 1.00 91.50 90 ARG A CA 1
ATOM 742 C C . ARG A 1 90 ? -5.950 -10.722 -10.710 1.00 91.50 90 ARG A C 1
ATOM 744 O O . ARG A 1 90 ? -5.846 -11.698 -11.443 1.00 91.50 90 ARG A O 1
ATOM 751 N N . HIS A 1 91 ? -5.577 -9.492 -11.057 1.00 87.94 91 HI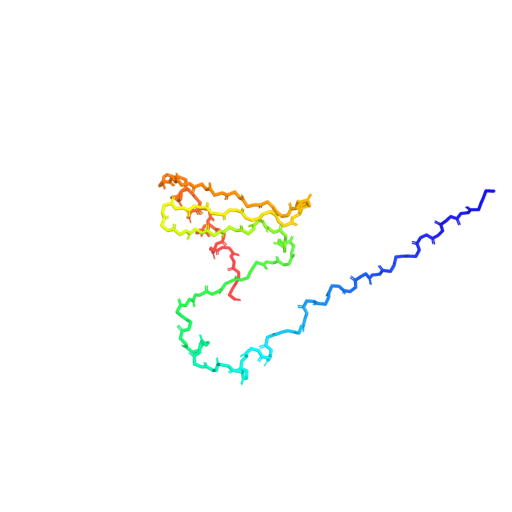S A N 1
ATOM 752 C CA . HIS A 1 91 ? -5.050 -9.124 -12.377 1.00 87.94 91 HIS A CA 1
ATOM 753 C C . HIS A 1 91 ? -3.515 -9.166 -12.449 1.00 87.94 91 HIS A C 1
ATOM 755 O O . HIS A 1 91 ? -2.938 -9.062 -13.530 1.00 87.94 91 HIS A O 1
ATOM 761 N N . ALA A 1 92 ? -2.838 -9.326 -11.311 1.00 86.00 92 ALA A N 1
ATOM 762 C CA . ALA A 1 92 ? -1.393 -9.479 -11.252 1.00 86.00 92 ALA A CA 1
ATOM 763 C C . ALA A 1 92 ? -0.965 -10.867 -11.761 1.00 86.00 92 ALA A C 1
ATOM 765 O O . ALA A 1 92 ? -1.598 -11.886 -11.461 1.00 86.00 92 ALA A O 1
ATOM 766 N N . ARG A 1 93 ? 0.138 -10.914 -12.515 1.00 76.12 93 ARG A N 1
ATOM 767 C CA . ARG A 1 93 ? 0.707 -12.165 -13.034 1.00 76.12 93 ARG A CA 1
ATOM 768 C C . ARG A 1 93 ? 1.543 -12.844 -11.940 1.00 76.12 93 ARG A C 1
ATOM 770 O O . ARG A 1 93 ? 2.050 -12.171 -11.040 1.00 76.12 93 ARG A O 1
ATOM 777 N N . LYS A 1 94 ? 1.614 -14.180 -11.991 1.00 61.41 94 LYS A N 1
ATOM 778 C CA . LYS A 1 94 ? 2.460 -14.986 -11.094 1.00 61.41 94 LYS A CA 1
ATOM 779 C C . LYS A 1 94 ? 3.936 -14.726 -11.365 1.00 61.41 94 LYS A C 1
ATOM 781 O O . LYS A 1 94 ? 4.275 -14.577 -12.560 1.00 61.41 94 LYS A O 1
#

Foldseek 3Di:
DDDDPPPPPPPPPPPPDDVVVVCVPCVPVVVPPPDDDFADPPVPVQDWDWDADQQKIWTWDVVDVVIDIDIDRGNVVSVVVVVVVVVVVVRTHD